Protein AF-A0A9W7XP68-F1 (afdb_monomer_lite)

Foldseek 3Di:
DDDDDDDDDDDDPPDPPPPPPPDPVNVVVVVVVVVVVVVVVVVVVVVVVVVVVVVVVVVVVVVVVVVVVVVVVVVVVVVLVPQDPQLSPDDPCCCCPVVVVDSVSSVCVSVVPDPVVPVCVVVPPDDDPPPPPDDPPPPDD

InterPro domains:
  IPR018851 Borealin, N-terminal [PF10444] (42-97)
  IPR018867 Cell division protein borealin [PTHR16040] (27-109)

Secondary structure (DSSP, 8-state):
-----------------PPP---HHHHHHHHHHHHHHHHHHHHHHHHHHHHHHHHHHHHHHHHHHHHHHHHHHHHHHHHHHHS-HHHHTS-HHHHHHHSTT-HHHHHHHHTT--GGGHHHHTTS-SS-GGG-TTSSSSS--

Organism: NCBI:txid1052880

Structure (mmCIF, N/CA/C/O backbone):
data_AF-A0A9W7XP68-F1
#
_entry.id   AF-A0A9W7XP68-F1
#
loop_
_atom_site.group_PDB
_atom_site.id
_atom_site.type_symbol
_atom_site.label_atom_id
_atom_site.label_alt_id
_atom_site.label_comp_id
_atom_site.label_asym_id
_atom_site.label_entity_id
_atom_site.label_seq_id
_atom_site.pdbx_PDB_ins_code
_atom_site.Cartn_x
_atom_site.Cartn_y
_atom_site.Cartn_z
_atom_site.occupancy
_atom_site.B_iso_or_equiv
_atom_site.auth_seq_id
_atom_site.auth_comp_id
_atom_site.auth_asym_id
_atom_site.auth_atom_id
_atom_site.pdbx_PDB_model_num
ATOM 1 N N . MET A 1 1 ? 14.774 63.613 -67.043 1.00 39.91 1 MET A N 1
ATOM 2 C CA . MET A 1 1 ? 16.202 63.540 -66.667 1.00 39.91 1 MET A CA 1
ATOM 3 C C . MET A 1 1 ? 16.367 62.289 -65.817 1.00 39.91 1 MET A C 1
ATOM 5 O O . MET A 1 1 ? 15.685 62.201 -64.811 1.00 39.91 1 MET A O 1
ATOM 9 N N . SER A 1 2 ? 16.879 61.197 -66.397 1.00 42.78 2 SER A N 1
ATOM 10 C CA . SER A 1 2 ? 18.274 60.721 -66.220 1.00 42.78 2 SER A CA 1
ATOM 11 C C . SER A 1 2 ? 18.453 60.126 -64.807 1.00 42.78 2 SER A C 1
ATOM 13 O O . SER A 1 2 ? 18.228 60.844 -63.850 1.00 42.78 2 SER A O 1
ATOM 15 N N . THR A 1 3 ? 18.795 58.858 -64.564 1.00 48.53 3 THR A N 1
ATOM 16 C CA . THR A 1 3 ? 19.649 57.909 -65.296 1.00 48.53 3 THR A CA 1
ATOM 17 C C . THR A 1 3 ? 19.288 56.445 -64.984 1.00 48.53 3 THR A C 1
ATOM 19 O O . THR A 1 3 ? 18.800 56.107 -63.909 1.00 48.53 3 THR A O 1
ATOM 22 N N . LEU A 1 4 ? 19.573 55.574 -65.956 1.00 52.53 4 LEU A N 1
ATOM 23 C CA . LEU A 1 4 ? 19.609 54.114 -65.859 1.00 52.53 4 LEU A CA 1
ATOM 24 C C . LEU A 1 4 ? 20.906 53.679 -65.161 1.00 52.53 4 LEU A C 1
ATOM 26 O O . LEU A 1 4 ? 21.980 54.052 -65.628 1.00 52.53 4 LEU A O 1
ATOM 30 N N . ASN A 1 5 ? 20.828 52.837 -64.128 1.00 48.75 5 ASN A N 1
ATOM 31 C CA . ASN A 1 5 ? 22.001 52.150 -63.582 1.00 48.75 5 ASN A CA 1
ATOM 32 C C . ASN A 1 5 ? 21.956 50.661 -63.941 1.00 48.75 5 ASN A C 1
ATOM 34 O O . ASN A 1 5 ? 21.284 49.849 -63.308 1.00 48.75 5 ASN A O 1
ATOM 38 N N . SER A 1 6 ? 22.702 50.343 -64.999 1.00 49.25 6 SER A N 1
ATOM 39 C CA . SER A 1 6 ? 23.088 49.000 -65.424 1.00 49.25 6 SER A CA 1
ATOM 40 C C . SER A 1 6 ? 24.024 48.376 -64.386 1.00 49.25 6 SER A C 1
ATOM 42 O O . SER A 1 6 ? 25.091 48.918 -64.103 1.00 49.25 6 SER A O 1
ATOM 44 N N . THR A 1 7 ? 23.639 47.236 -63.814 1.00 56.22 7 THR A N 1
ATOM 45 C CA . THR A 1 7 ? 24.514 46.408 -62.973 1.00 56.22 7 THR A CA 1
ATOM 46 C C . THR A 1 7 ? 24.828 45.116 -63.717 1.00 56.22 7 THR A C 1
ATOM 48 O O . THR A 1 7 ? 23.972 44.259 -63.929 1.00 56.22 7 THR A O 1
ATOM 51 N N . HIS A 1 8 ? 26.083 44.993 -64.148 1.00 46.03 8 HIS A N 1
ATOM 52 C CA . HIS A 1 8 ? 26.611 43.799 -64.791 1.00 46.03 8 HIS A CA 1
ATOM 53 C C . HIS A 1 8 ? 26.597 42.607 -63.824 1.00 46.03 8 HIS A C 1
ATOM 55 O O . HIS A 1 8 ? 27.194 42.645 -62.750 1.00 46.03 8 HIS A O 1
ATOM 61 N N . ARG A 1 9 ? 25.935 41.522 -64.236 1.00 44.53 9 ARG A N 1
ATOM 62 C CA . ARG A 1 9 ? 25.975 40.208 -63.584 1.00 44.53 9 ARG A CA 1
ATOM 63 C C . ARG A 1 9 ? 27.261 39.490 -64.002 1.00 44.53 9 ARG A C 1
ATOM 65 O O . ARG A 1 9 ? 27.343 38.949 -65.101 1.00 44.53 9 ARG A O 1
ATOM 72 N N . THR A 1 10 ? 28.262 39.464 -63.134 1.00 55.75 10 THR A N 1
ATOM 73 C CA . THR A 1 10 ? 29.418 38.567 -63.252 1.00 55.75 10 THR A CA 1
ATOM 74 C C . THR A 1 10 ? 29.089 37.239 -62.572 1.00 55.75 10 THR A C 1
ATOM 76 O O . THR A 1 10 ? 28.957 37.148 -61.356 1.00 55.75 10 THR A O 1
ATOM 79 N N . THR A 1 11 ? 28.924 36.179 -63.361 1.00 58.66 11 THR A N 1
ATOM 80 C CA . THR A 1 11 ? 28.820 34.806 -62.849 1.00 58.66 11 THR A CA 1
ATOM 81 C C . THR A 1 11 ? 30.199 34.319 -62.389 1.00 58.66 11 THR A C 1
ATOM 83 O O . THR A 1 11 ? 31.130 34.348 -63.201 1.00 58.66 11 THR A O 1
ATOM 86 N N . PRO A 1 12 ? 30.376 33.815 -61.155 1.00 53.62 12 PRO A N 1
ATOM 87 C CA . PRO A 1 12 ? 31.610 33.135 -60.789 1.00 53.62 12 PRO A CA 1
ATOM 88 C C . PRO A 1 12 ? 31.694 31.786 -61.519 1.00 53.62 12 PRO A C 1
ATOM 90 O O . PRO A 1 12 ? 30.795 30.947 -61.425 1.00 53.62 12 PRO A O 1
ATOM 93 N N . LYS A 1 13 ? 32.789 31.578 -62.262 1.00 55.38 13 LYS A N 1
ATOM 94 C CA . LYS A 1 13 ? 33.157 30.281 -62.845 1.00 55.38 13 LYS A CA 1
ATOM 95 C C . LYS A 1 13 ? 33.237 29.242 -61.719 1.00 55.38 13 LYS A C 1
ATOM 97 O O . LYS A 1 13 ? 34.106 29.340 -60.855 1.00 55.38 13 LYS A O 1
ATOM 102 N N . ARG A 1 14 ? 32.355 28.235 -61.745 1.00 48.28 14 ARG A N 1
ATOM 103 C CA . ARG A 1 14 ? 32.490 27.007 -60.946 1.00 48.28 14 ARG A CA 1
ATOM 104 C C . ARG A 1 14 ? 33.778 26.298 -61.366 1.00 48.28 14 ARG A C 1
ATOM 106 O O . ARG A 1 14 ? 33.797 25.570 -62.354 1.00 48.28 14 ARG A O 1
ATOM 113 N N . GLY A 1 15 ? 34.853 26.517 -60.618 1.00 44.59 15 GLY A N 1
ATOM 114 C CA . GLY A 1 15 ? 35.971 25.587 -60.599 1.00 44.59 15 GLY A CA 1
ATOM 115 C C . GLY A 1 15 ? 35.490 24.297 -59.948 1.00 44.59 15 GLY A C 1
ATOM 116 O O . GLY A 1 15 ? 35.223 24.277 -58.750 1.00 44.59 15 GLY A O 1
ATOM 117 N N . TYR A 1 16 ? 35.345 23.231 -60.731 1.00 47.59 16 TYR A N 1
ATOM 118 C CA . TYR A 1 16 ? 35.253 21.882 -60.186 1.00 47.59 16 TYR A CA 1
ATOM 119 C C . TYR A 1 16 ? 36.638 21.514 -59.651 1.00 47.59 16 TYR A C 1
ATOM 121 O O . TYR A 1 16 ? 37.483 20.986 -60.371 1.00 47.59 16 TYR A O 1
ATOM 129 N N . THR A 1 17 ? 36.903 21.837 -58.386 1.00 59.97 17 THR A N 1
ATOM 130 C CA . THR A 1 17 ? 37.993 21.199 -57.657 1.00 59.97 17 THR A CA 1
ATOM 131 C C . THR A 1 17 ? 37.556 19.770 -57.371 1.00 59.97 17 THR A C 1
ATOM 133 O O . THR A 1 17 ? 36.667 19.511 -56.563 1.00 59.97 17 THR A O 1
ATOM 136 N N . SER A 1 18 ? 38.149 18.832 -58.108 1.00 52.44 18 SER A N 1
ATOM 137 C CA . SER A 1 18 ? 38.003 17.402 -57.856 1.00 52.44 18 SER A CA 1
ATOM 138 C C . SER A 1 18 ? 38.291 17.126 -56.371 1.00 52.44 18 SER A C 1
ATOM 140 O O . SER A 1 18 ? 39.324 17.598 -55.873 1.00 52.44 18 SER A O 1
ATOM 142 N N . PRO A 1 19 ? 37.403 16.440 -55.625 1.00 56.09 19 PRO A N 1
ATOM 143 C CA . PRO A 1 19 ? 37.657 16.143 -54.225 1.00 56.09 19 PRO A CA 1
ATOM 144 C C . PRO A 1 19 ? 38.940 15.319 -54.132 1.00 56.09 19 PRO A C 1
ATOM 146 O O . PRO A 1 19 ? 39.070 14.254 -54.733 1.00 56.09 19 PRO A O 1
ATOM 149 N N . LYS A 1 20 ? 39.917 15.865 -53.401 1.00 60.03 20 LYS A N 1
ATOM 150 C CA . LYS A 1 20 ? 41.173 15.194 -53.068 1.00 60.03 20 LYS A CA 1
ATOM 151 C C . LYS A 1 20 ? 40.840 13.790 -52.565 1.00 60.03 20 LYS A C 1
ATOM 153 O O . LYS A 1 20 ? 40.070 13.656 -51.617 1.00 60.03 20 LYS A O 1
ATOM 158 N N . ASN A 1 21 ? 41.423 12.776 -53.202 1.00 56.28 21 ASN A N 1
ATOM 159 C CA . ASN A 1 21 ? 41.346 11.375 -52.799 1.00 56.28 21 ASN A CA 1
ATOM 160 C C . ASN A 1 21 ? 41.817 11.237 -51.343 1.00 56.28 21 ASN A C 1
ATOM 162 O O . ASN A 1 21 ? 43.008 11.076 -51.074 1.00 56.28 21 ASN A O 1
ATOM 166 N N . LEU A 1 22 ? 40.888 11.341 -50.390 1.00 58.47 22 LEU A N 1
ATOM 167 C CA . LEU A 1 22 ? 41.130 10.974 -49.003 1.00 58.47 22 LEU A CA 1
ATOM 168 C C . LEU A 1 22 ? 41.505 9.496 -49.016 1.00 58.47 22 LEU A C 1
ATOM 170 O O . LEU A 1 22 ? 40.752 8.667 -49.529 1.00 58.47 22 LEU A O 1
ATOM 174 N N . SER A 1 23 ? 42.696 9.171 -48.509 1.00 63.50 23 SER A N 1
ATOM 175 C CA . SER A 1 23 ? 43.171 7.790 -48.512 1.00 63.50 23 SER A CA 1
ATOM 176 C C . SER A 1 23 ? 42.116 6.888 -47.864 1.00 63.50 23 SER A C 1
ATOM 178 O O . SER A 1 23 ? 41.511 7.254 -46.852 1.00 63.50 23 SER A O 1
ATOM 180 N N . ALA A 1 24 ? 41.901 5.694 -48.419 1.00 64.06 24 ALA A N 1
ATOM 181 C CA . ALA A 1 24 ? 40.908 4.744 -47.916 1.00 64.06 24 ALA A CA 1
ATOM 182 C C . ALA A 1 24 ? 41.072 4.429 -46.412 1.00 64.06 24 ALA A C 1
ATOM 184 O O . ALA A 1 24 ? 40.118 4.015 -45.759 1.00 64.06 24 ALA A O 1
ATOM 185 N N . LYS A 1 25 ? 42.264 4.658 -45.840 1.00 62.50 25 LYS A N 1
ATO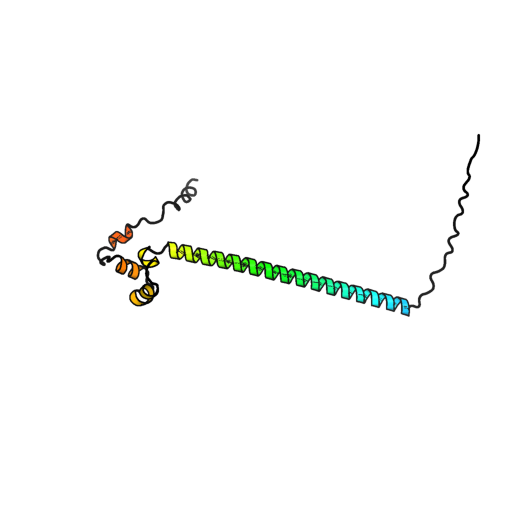M 186 C CA . LYS A 1 25 ? 42.526 4.544 -44.399 1.00 62.50 25 LYS A CA 1
ATOM 187 C C . LYS A 1 25 ? 41.832 5.645 -43.586 1.00 62.50 25 LYS A C 1
ATOM 189 O O . LYS A 1 25 ? 41.211 5.337 -42.574 1.00 62.50 25 LYS A O 1
ATOM 194 N N . THR A 1 26 ? 41.863 6.894 -44.047 1.00 64.94 26 THR A N 1
ATOM 195 C CA . THR A 1 26 ? 41.226 8.040 -43.373 1.00 64.94 26 THR A CA 1
ATOM 196 C C . THR A 1 26 ? 39.700 7.939 -43.436 1.00 64.94 26 THR A C 1
ATOM 198 O O . THR A 1 26 ? 39.031 8.100 -42.421 1.00 64.94 26 THR A O 1
ATOM 201 N N . ALA A 1 27 ? 39.143 7.560 -44.593 1.00 64.38 27 ALA A N 1
ATOM 202 C CA . ALA A 1 27 ? 37.699 7.360 -44.757 1.00 64.38 27 ALA A CA 1
ATOM 203 C C . ALA A 1 27 ? 37.147 6.187 -43.916 1.00 64.38 27 ALA A C 1
ATOM 205 O O . ALA A 1 27 ? 36.009 6.231 -43.448 1.00 64.38 27 ALA A O 1
ATOM 206 N N . ARG A 1 28 ? 37.953 5.139 -43.687 1.00 66.81 28 ARG A N 1
ATOM 207 C CA . ARG A 1 28 ? 37.593 4.025 -42.790 1.00 66.81 28 ARG A CA 1
ATOM 208 C C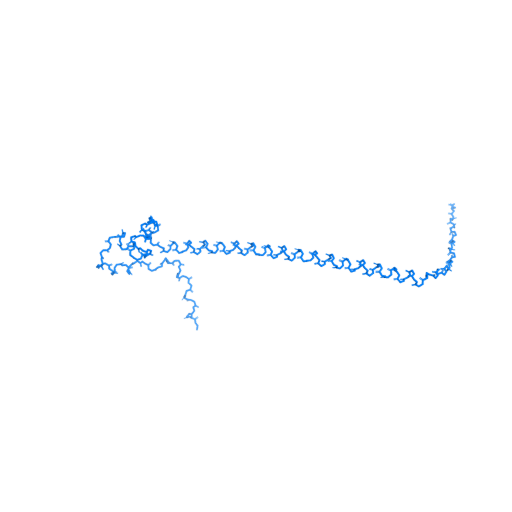 . ARG A 1 28 ? 37.665 4.410 -41.311 1.00 66.81 28 ARG A C 1
ATOM 210 O O . ARG A 1 28 ? 36.845 3.919 -40.544 1.00 66.81 28 ARG A O 1
ATOM 217 N N . SER A 1 29 ? 38.607 5.272 -40.916 1.00 71.12 29 SER A N 1
ATOM 218 C CA . SER A 1 29 ? 38.695 5.786 -39.539 1.00 71.12 29 SER A CA 1
ATOM 219 C C . SER A 1 29 ? 37.478 6.638 -39.189 1.00 71.12 29 SER A C 1
ATOM 221 O O . SER A 1 29 ? 36.798 6.343 -38.217 1.00 71.12 29 SER A O 1
ATOM 223 N N . ILE A 1 30 ? 37.130 7.602 -40.048 1.00 71.31 30 ILE A N 1
ATOM 224 C CA . ILE A 1 30 ? 35.999 8.517 -39.823 1.00 71.31 30 ILE A CA 1
ATOM 225 C C . ILE A 1 30 ? 34.676 7.746 -39.676 1.00 71.31 30 ILE A C 1
ATOM 227 O O . ILE A 1 30 ? 33.876 8.051 -38.798 1.00 71.31 30 ILE A O 1
ATOM 231 N N . ASN A 1 31 ? 34.464 6.695 -40.478 1.00 75.56 31 ASN A N 1
ATOM 232 C CA . ASN A 1 31 ? 33.284 5.834 -40.343 1.00 75.56 31 ASN A CA 1
ATOM 233 C C . ASN A 1 31 ? 33.252 5.050 -39.021 1.00 75.56 31 ASN A C 1
ATOM 235 O O . ASN A 1 31 ? 32.176 4.834 -38.466 1.00 75.56 31 ASN A O 1
ATOM 239 N N . ARG A 1 32 ? 34.411 4.618 -38.504 1.00 76.31 32 ARG A N 1
ATOM 240 C CA . ARG A 1 32 ? 34.492 3.933 -37.204 1.00 76.31 32 ARG A CA 1
ATOM 241 C C . ARG A 1 32 ? 34.205 4.883 -36.049 1.00 76.31 32 ARG A C 1
ATOM 243 O O . ARG A 1 32 ? 33.478 4.500 -35.139 1.00 76.31 32 ARG A O 1
ATOM 250 N N . ASP A 1 33 ? 34.724 6.103 -36.115 1.00 80.06 33 ASP A N 1
ATOM 251 C CA . ASP A 1 33 ? 34.509 7.120 -35.085 1.00 80.06 33 ASP A CA 1
ATOM 252 C C . ASP A 1 33 ? 33.036 7.560 -35.042 1.00 80.06 33 ASP A C 1
ATOM 254 O O . ASP A 1 33 ? 32.442 7.590 -33.967 1.00 80.06 33 ASP A O 1
ATOM 258 N N . ALA A 1 34 ? 32.405 7.766 -36.205 1.00 83.12 34 ALA A N 1
ATOM 259 C CA . ALA A 1 34 ? 30.972 8.056 -36.300 1.00 83.12 34 ALA A CA 1
ATOM 260 C C . ALA A 1 34 ? 30.096 6.891 -35.798 1.00 83.12 34 ALA A C 1
ATOM 262 O O . ALA A 1 34 ? 29.131 7.106 -35.070 1.00 83.12 34 ALA A O 1
ATOM 263 N N . SER A 1 35 ? 30.454 5.643 -36.129 1.00 84.25 35 SER A N 1
ATOM 264 C CA . SER A 1 35 ? 29.731 4.459 -35.633 1.00 84.25 35 SER A CA 1
ATOM 265 C C . SER A 1 35 ? 29.854 4.305 -34.115 1.00 84.25 35 SER A C 1
ATOM 267 O O . SER A 1 35 ? 28.908 3.882 -33.456 1.00 84.25 35 SER A O 1
ATOM 269 N N . ARG A 1 36 ? 31.016 4.655 -33.548 1.00 87.19 36 ARG A N 1
ATOM 270 C CA . ARG A 1 36 ? 31.249 4.625 -32.101 1.00 87.19 36 ARG A CA 1
ATOM 271 C C . ARG A 1 36 ? 30.454 5.709 -31.378 1.00 87.19 36 ARG A C 1
ATOM 273 O O . ARG A 1 36 ? 29.849 5.406 -30.359 1.00 87.19 36 ARG A O 1
ATOM 280 N N . GLN A 1 37 ? 30.427 6.928 -31.918 1.00 89.62 37 GLN A N 1
ATOM 281 C CA . GLN A 1 37 ? 29.619 8.026 -31.377 1.00 89.62 37 GLN A CA 1
ATOM 282 C C . GLN A 1 37 ? 28.132 7.671 -31.384 1.00 89.62 37 GLN A C 1
ATOM 284 O O . GLN A 1 37 ? 27.487 7.770 -30.348 1.00 89.62 37 GLN A O 1
ATOM 289 N N . LEU A 1 38 ? 27.622 7.136 -32.497 1.00 91.19 38 LEU A N 1
ATOM 290 C CA . LEU A 1 38 ? 26.233 6.686 -32.587 1.00 91.19 38 LEU A CA 1
ATOM 291 C C . LEU A 1 38 ? 25.908 5.589 -31.560 1.00 91.19 38 LEU A C 1
ATOM 293 O O . LEU A 1 38 ? 24.853 5.619 -30.934 1.00 91.19 38 LEU A O 1
ATOM 297 N N . ALA A 1 39 ? 26.807 4.619 -31.365 1.00 92.69 39 ALA A N 1
ATOM 298 C CA . ALA A 1 39 ? 26.617 3.571 -30.361 1.00 92.69 39 ALA A CA 1
ATOM 299 C C . ALA A 1 39 ? 26.600 4.136 -28.929 1.00 92.69 39 ALA A C 1
ATOM 301 O O . ALA A 1 39 ? 25.858 3.655 -28.073 1.00 92.69 39 ALA A O 1
ATOM 302 N N . GLU A 1 40 ? 27.405 5.163 -28.663 1.00 93.75 40 GLU A N 1
ATOM 303 C CA . GLU A 1 40 ? 27.467 5.826 -27.364 1.00 93.75 40 GLU A CA 1
ATOM 304 C C . GLU A 1 40 ? 26.225 6.688 -27.099 1.00 93.75 40 GLU A C 1
ATOM 306 O O . GLU A 1 40 ? 25.664 6.621 -26.006 1.00 93.75 40 GLU A O 1
ATOM 311 N N . GLU A 1 41 ? 25.725 7.394 -28.115 1.00 93.25 41 GLU A N 1
ATOM 312 C CA . GLU A 1 41 ? 24.446 8.115 -28.075 1.00 93.25 41 GLU A CA 1
ATOM 313 C C . GLU A 1 41 ? 23.267 7.164 -27.833 1.00 93.25 41 GLU A C 1
ATOM 315 O O . GLU A 1 41 ? 22.429 7.420 -26.970 1.00 93.25 41 GLU A O 1
ATOM 320 N N . GLN A 1 42 ? 23.227 6.022 -28.527 1.00 93.44 42 GLN A N 1
ATOM 321 C CA . GLN A 1 42 ? 22.199 4.997 -28.316 1.00 93.44 42 GLN A CA 1
ATOM 322 C C . GLN A 1 42 ? 22.246 4.420 -26.900 1.00 93.44 42 GLN A C 1
ATOM 324 O O . GLN A 1 42 ? 21.203 4.227 -26.274 1.00 93.44 42 GLN A O 1
ATOM 329 N N . ARG A 1 43 ? 23.449 4.162 -26.374 1.00 95.31 43 ARG A N 1
ATOM 330 C CA . ARG A 1 43 ? 23.626 3.701 -24.994 1.00 95.31 43 ARG A CA 1
ATOM 331 C C . ARG A 1 43 ? 23.123 4.744 -24.000 1.00 95.31 43 ARG A C 1
ATOM 333 O O . ARG A 1 43 ? 22.465 4.379 -23.031 1.00 95.31 43 ARG A O 1
ATOM 340 N N . GLN A 1 44 ? 23.420 6.020 -24.235 1.00 96.00 44 GLN A N 1
ATOM 341 C CA . GLN A 1 44 ? 22.990 7.098 -23.352 1.00 96.00 44 GLN A CA 1
ATOM 342 C C . GLN A 1 44 ? 21.466 7.258 -23.359 1.00 96.00 44 GLN A C 1
ATOM 344 O O . GLN A 1 44 ? 20.866 7.314 -22.290 1.00 96.00 44 GLN A O 1
ATOM 349 N N . ALA A 1 45 ? 20.841 7.235 -24.538 1.00 95.06 45 ALA A N 1
ATOM 350 C CA . ALA A 1 45 ? 19.386 7.280 -24.664 1.00 95.06 45 ALA A CA 1
ATOM 351 C C . ALA A 1 45 ? 18.709 6.078 -23.982 1.00 95.06 45 ALA A C 1
ATOM 353 O O .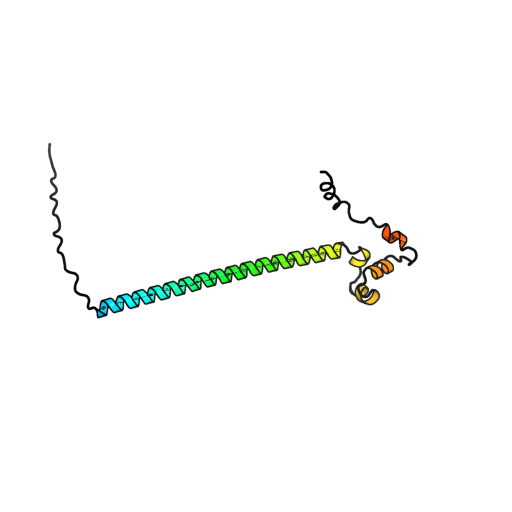 ALA A 1 45 ? 17.662 6.216 -23.356 1.00 95.06 45 ALA A O 1
ATOM 354 N N . MET A 1 46 ? 19.316 4.889 -24.062 1.00 96.44 46 MET A N 1
ATOM 355 C CA . MET A 1 46 ? 18.812 3.700 -23.371 1.00 96.44 46 MET A CA 1
ATOM 356 C C . MET A 1 46 ? 18.868 3.849 -21.847 1.00 96.44 46 MET A C 1
ATOM 358 O O . MET A 1 46 ? 17.921 3.454 -21.172 1.00 96.44 46 MET A O 1
ATOM 362 N N . LEU A 1 47 ? 19.950 4.416 -21.307 1.00 97.06 47 LEU A N 1
ATOM 363 C CA . LEU A 1 47 ? 20.069 4.666 -19.869 1.00 97.06 47 LEU A CA 1
ATOM 364 C C . LEU A 1 47 ? 19.057 5.703 -19.387 1.00 97.06 47 LEU A C 1
ATOM 366 O O . LEU A 1 47 ? 18.398 5.471 -18.384 1.00 97.06 47 LEU A O 1
ATOM 370 N N . GLU A 1 48 ? 18.880 6.793 -20.130 1.00 97.06 48 GLU A N 1
ATOM 371 C CA . GLU A 1 48 ? 17.892 7.822 -19.794 1.00 97.06 48 GLU A CA 1
ATOM 372 C C . GLU A 1 48 ? 16.464 7.256 -19.791 1.00 97.06 48 GLU A C 1
ATOM 374 O O . GLU A 1 48 ? 15.699 7.497 -18.858 1.00 97.06 48 GLU A O 1
ATOM 379 N N . ASN A 1 49 ? 16.121 6.427 -20.782 1.00 97.50 49 ASN A N 1
ATOM 380 C CA . ASN A 1 49 ? 14.839 5.722 -20.800 1.00 97.50 49 ASN A CA 1
ATOM 381 C C . ASN A 1 49 ? 14.677 4.794 -19.593 1.00 97.50 49 ASN A C 1
ATOM 383 O O . ASN A 1 49 ? 13.617 4.775 -18.972 1.00 97.50 49 ASN A O 1
ATOM 387 N N . PHE A 1 50 ? 15.725 4.049 -19.240 1.00 97.69 50 PHE A N 1
ATOM 388 C CA . PHE A 1 50 ? 15.690 3.162 -18.084 1.00 97.69 50 PHE A CA 1
ATOM 389 C C . PHE A 1 50 ? 15.509 3.934 -16.771 1.00 97.69 50 PHE A C 1
ATOM 391 O O . PHE A 1 50 ? 14.706 3.532 -15.931 1.00 97.69 50 PHE A O 1
ATOM 398 N N . ASP A 1 51 ? 16.195 5.064 -16.605 1.00 98.12 51 ASP A N 1
ATOM 399 C CA . ASP A 1 51 ? 16.042 5.922 -15.430 1.00 98.12 51 ASP A CA 1
ATOM 400 C C . ASP A 1 51 ? 14.602 6.451 -15.321 1.00 98.12 51 ASP A C 1
ATOM 402 O O . ASP A 1 51 ? 13.996 6.370 -14.249 1.00 98.12 51 ASP A O 1
ATOM 406 N N . MET A 1 52 ? 14.006 6.894 -16.436 1.00 97.75 52 MET A N 1
ATOM 407 C CA . MET A 1 52 ? 12.595 7.300 -16.472 1.00 97.75 52 MET A CA 1
ATOM 408 C C . MET A 1 52 ? 11.650 6.159 -16.068 1.00 97.75 52 MET A C 1
ATOM 410 O O . MET A 1 52 ? 10.746 6.369 -15.255 1.00 97.75 52 MET A O 1
ATOM 414 N N . GLU A 1 53 ? 11.867 4.945 -16.580 1.00 98.19 53 GLU A N 1
ATOM 415 C CA . GLU A 1 53 ? 11.060 3.770 -16.228 1.00 98.19 53 GLU A CA 1
ATOM 416 C C . GLU A 1 53 ? 11.173 3.413 -14.741 1.00 98.19 53 GLU A C 1
ATOM 418 O O . GLU A 1 53 ? 10.170 3.106 -14.087 1.00 98.19 53 GLU A O 1
ATOM 423 N N . VAL A 1 54 ? 12.383 3.469 -14.182 1.00 98.31 54 VAL A N 1
ATOM 424 C CA . VAL A 1 54 ? 12.618 3.221 -12.756 1.00 98.31 54 VAL A CA 1
ATOM 425 C C . VAL A 1 54 ? 11.899 4.266 -11.911 1.00 98.31 54 VAL A C 1
ATOM 427 O O . VAL A 1 54 ? 11.222 3.914 -10.939 1.00 98.31 54 VAL A O 1
ATOM 430 N N . GLU A 1 55 ? 11.986 5.542 -12.279 1.00 98.25 55 GLU A N 1
ATOM 431 C CA . GLU A 1 55 ? 11.264 6.601 -11.583 1.00 98.25 55 GLU A CA 1
ATOM 432 C C . GLU A 1 55 ? 9.747 6.410 -11.639 1.00 98.25 55 GLU A C 1
ATOM 434 O O . GLU A 1 55 ? 9.072 6.533 -10.611 1.00 98.25 55 GLU A O 1
ATOM 439 N N . ASP A 1 56 ? 9.201 6.074 -12.807 1.00 98.38 56 ASP A N 1
ATOM 440 C CA . ASP A 1 56 ? 7.778 5.781 -12.971 1.00 98.38 56 ASP A CA 1
ATOM 441 C C . ASP A 1 56 ? 7.353 4.578 -12.136 1.00 98.38 56 ASP A C 1
ATOM 443 O O . ASP A 1 56 ? 6.305 4.605 -11.477 1.00 98.38 56 ASP A O 1
ATOM 447 N N . LYS A 1 57 ? 8.194 3.543 -12.070 1.00 98.44 57 LYS A N 1
ATOM 448 C CA . LYS A 1 57 ? 7.934 2.384 -11.223 1.00 98.44 57 LYS A CA 1
ATOM 449 C C . LYS A 1 57 ? 7.909 2.766 -9.747 1.00 98.44 57 LYS A C 1
ATOM 451 O O . LYS A 1 57 ? 6.994 2.353 -9.032 1.00 98.44 57 LYS A O 1
ATOM 456 N N . ILE A 1 58 ? 8.855 3.587 -9.291 1.00 98.38 58 ILE A N 1
ATOM 457 C CA . ILE A 1 58 ? 8.887 4.096 -7.914 1.00 98.38 58 ILE A CA 1
ATOM 458 C C . ILE A 1 58 ? 7.638 4.938 -7.627 1.00 98.38 58 ILE A C 1
ATOM 460 O O . ILE A 1 58 ? 7.010 4.759 -6.579 1.00 98.38 58 ILE A O 1
ATOM 464 N N . ARG A 1 59 ? 7.241 5.829 -8.545 1.00 98.25 59 ARG A N 1
ATOM 465 C CA . ARG A 1 59 ? 6.014 6.633 -8.425 1.00 98.25 59 ARG A CA 1
ATOM 466 C C . ARG A 1 59 ? 4.780 5.742 -8.292 1.00 98.25 59 ARG A C 1
ATOM 468 O O . ARG A 1 59 ? 3.992 5.933 -7.366 1.00 98.25 59 ARG A O 1
ATOM 475 N N . SER A 1 60 ? 4.653 4.737 -9.157 1.00 98.38 60 SER A N 1
ATOM 476 C CA . SER A 1 60 ? 3.557 3.765 -9.137 1.00 98.38 60 SER A CA 1
ATOM 477 C C . SER A 1 60 ? 3.509 2.978 -7.824 1.00 98.38 60 SER A C 1
ATOM 479 O O . SER A 1 60 ? 2.460 2.916 -7.184 1.00 98.38 60 SER A O 1
ATOM 481 N N . MET A 1 61 ? 4.645 2.451 -7.357 1.00 98.56 61 MET A N 1
ATOM 482 C CA . MET A 1 61 ? 4.715 1.711 -6.092 1.00 98.56 61 MET A CA 1
ATOM 483 C C . MET A 1 61 ? 4.337 2.581 -4.891 1.00 98.56 61 MET A C 1
ATOM 485 O O . MET A 1 61 ? 3.613 2.131 -4.005 1.00 98.56 61 MET A O 1
ATOM 489 N N . ARG A 1 62 ? 4.785 3.842 -4.862 1.00 98.38 62 ARG A N 1
ATOM 490 C CA . ARG A 1 62 ? 4.399 4.790 -3.808 1.00 98.38 62 ARG A CA 1
ATOM 491 C C . ARG A 1 62 ? 2.903 5.087 -3.843 1.00 98.38 62 ARG A C 1
ATOM 493 O O . ARG A 1 62 ? 2.273 5.092 -2.791 1.00 98.38 62 ARG A O 1
ATOM 500 N N . ALA A 1 63 ? 2.332 5.310 -5.025 1.00 98.19 63 ALA A N 1
ATOM 501 C CA . ALA A 1 63 ? 0.898 5.532 -5.175 1.00 98.19 63 ALA A CA 1
ATOM 502 C C . ALA A 1 63 ? 0.085 4.325 -4.680 1.00 98.19 63 ALA A C 1
ATOM 504 O O . ALA A 1 63 ? -0.864 4.508 -3.916 1.00 98.19 63 ALA A O 1
ATOM 505 N N . GLN A 1 64 ? 0.5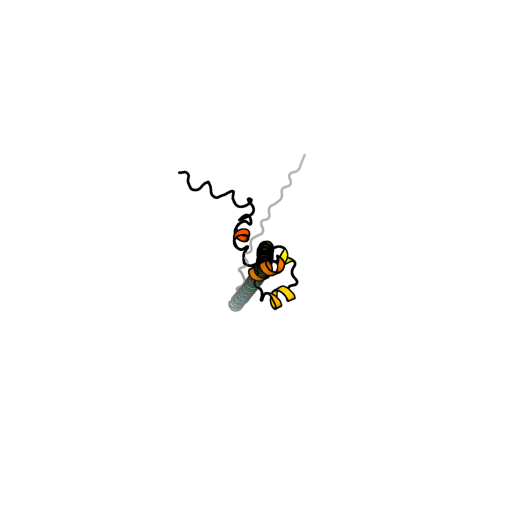11 3.109 -5.035 1.00 98.44 64 GLN A N 1
ATOM 506 C CA . GLN A 1 64 ? -0.120 1.872 -4.580 1.00 98.44 64 GLN A CA 1
ATOM 507 C C . GLN A 1 64 ? -0.048 1.723 -3.058 1.00 98.44 64 GLN A C 1
ATOM 509 O O . GLN A 1 64 ? -1.072 1.521 -2.420 1.00 98.44 64 GLN A O 1
ATOM 514 N N . LEU A 1 65 ? 1.125 1.932 -2.455 1.00 98.31 65 LEU A N 1
ATOM 515 C CA . LEU A 1 65 ? 1.292 1.858 -1.001 1.00 98.31 65 LEU A CA 1
ATOM 516 C C . LEU A 1 65 ? 0.357 2.826 -0.262 1.00 98.31 65 LEU A C 1
ATOM 518 O O . LEU A 1 65 ? -0.201 2.498 0.785 1.00 98.31 65 LEU A O 1
ATOM 522 N N . VAL A 1 66 ? 0.194 4.041 -0.789 1.00 98.38 66 VAL A N 1
ATOM 523 C CA . VAL A 1 66 ? -0.704 5.031 -0.191 1.00 98.38 66 VAL A CA 1
ATOM 524 C C . VAL A 1 66 ? -2.168 4.598 -0.338 1.00 98.38 66 VAL A C 1
ATOM 526 O O . VAL A 1 66 ? -2.939 4.799 0.601 1.00 98.38 66 VAL A O 1
ATOM 529 N N . ALA A 1 67 ? -2.557 4.012 -1.472 1.00 98.06 67 ALA A N 1
ATOM 530 C CA . ALA A 1 67 ? -3.894 3.450 -1.660 1.00 98.06 67 ALA A CA 1
ATOM 531 C C . ALA A 1 67 ? -4.151 2.293 -0.682 1.00 98.06 67 ALA A C 1
ATOM 533 O O . ALA A 1 67 ? -5.092 2.366 0.103 1.00 98.06 67 ALA A O 1
ATOM 534 N N . ASP A 1 68 ? -3.246 1.316 -0.621 1.00 98.25 68 ASP A N 1
ATOM 535 C CA . ASP A 1 68 ? -3.348 0.150 0.264 1.00 98.25 68 ASP A CA 1
ATOM 536 C C . ASP A 1 68 ? -3.445 0.565 1.735 1.00 98.25 68 ASP A C 1
ATOM 538 O O . ASP A 1 68 ? -4.256 0.036 2.496 1.00 98.25 68 ASP A O 1
ATOM 542 N N . LYS A 1 69 ? -2.650 1.562 2.147 1.00 98.25 69 LYS A N 1
ATOM 543 C CA . LYS A 1 69 ? -2.717 2.121 3.499 1.00 98.25 69 LYS A CA 1
ATOM 544 C C . LYS A 1 69 ? -4.096 2.709 3.797 1.00 98.25 69 LYS A C 1
ATOM 546 O O . LYS A 1 69 ? -4.617 2.498 4.890 1.00 98.25 69 LYS A O 1
ATOM 551 N N . ARG A 1 70 ? -4.671 3.478 2.867 1.00 98.00 70 ARG A N 1
ATOM 552 C CA . ARG A 1 70 ? -6.006 4.071 3.048 1.00 98.00 70 ARG A CA 1
ATOM 553 C C . ARG A 1 70 ? -7.078 2.995 3.123 1.00 98.00 70 ARG A C 1
ATOM 555 O O . ARG A 1 70 ? -7.927 3.071 4.003 1.00 98.00 70 ARG A O 1
ATOM 562 N N . ASP A 1 71 ? -6.993 1.989 2.264 1.00 97.88 71 ASP A N 1
ATOM 563 C CA . ASP A 1 71 ? -7.932 0.872 2.253 1.00 97.88 71 ASP A CA 1
ATOM 564 C C . ASP A 1 71 ? -7.865 0.069 3.551 1.00 97.88 71 ASP A C 1
ATOM 566 O O . ASP A 1 71 ? -8.899 -0.329 4.084 1.00 97.88 71 ASP A O 1
ATOM 570 N N . LEU A 1 72 ? -6.664 -0.147 4.093 1.00 97.94 72 LEU A N 1
ATOM 571 C CA . LEU A 1 72 ? -6.490 -0.845 5.363 1.00 97.94 72 LEU A CA 1
ATOM 572 C C . LEU A 1 72 ? -7.077 -0.054 6.536 1.00 97.94 72 LEU A C 1
ATOM 574 O O . LEU A 1 72 ? -7.771 -0.635 7.367 1.00 97.94 72 LEU A O 1
ATOM 578 N N . ILE A 1 73 ? -6.837 1.261 6.584 1.00 97.62 73 ILE A N 1
ATOM 579 C CA . ILE A 1 73 ? -7.432 2.141 7.601 1.00 97.62 73 ILE A CA 1
ATOM 580 C C . ILE A 1 73 ? -8.958 2.099 7.497 1.00 97.62 73 ILE A C 1
ATOM 582 O O . ILE A 1 73 ? -9.627 1.849 8.492 1.00 97.62 73 ILE A O 1
ATOM 586 N N . LEU A 1 74 ? -9.505 2.255 6.289 1.00 97.12 74 LEU A N 1
ATOM 587 C CA . LEU A 1 74 ? -10.948 2.229 6.069 1.00 97.12 74 LEU A CA 1
ATOM 588 C C . LEU A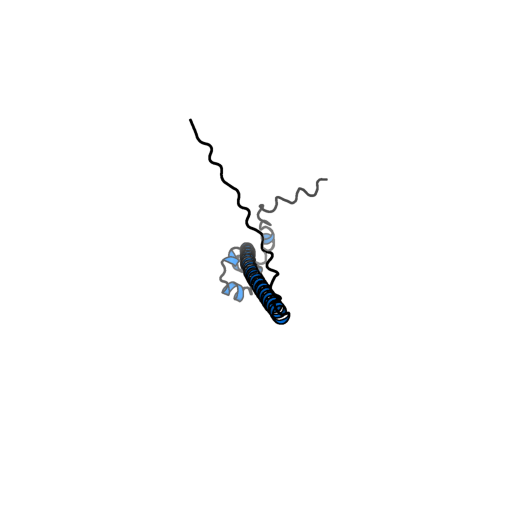 1 74 ? -11.568 0.891 6.492 1.00 97.12 74 LEU A C 1
ATOM 590 O O . LEU A 1 74 ? -12.618 0.880 7.129 1.00 97.12 74 LEU A O 1
ATOM 594 N N . LYS A 1 75 ? -10.924 -0.237 6.170 1.00 97.25 75 LYS A N 1
ATOM 595 C CA . LYS A 1 75 ? -11.376 -1.567 6.607 1.00 97.25 75 LYS A CA 1
ATOM 596 C C . LYS A 1 75 ? -11.388 -1.681 8.128 1.00 97.25 75 LYS A C 1
ATOM 598 O O . LYS A 1 75 ? -12.406 -2.088 8.681 1.00 97.25 75 LYS A O 1
ATOM 603 N N . ALA A 1 76 ? -10.308 -1.268 8.790 1.00 95.38 76 ALA A N 1
ATOM 604 C CA . ALA A 1 76 ? -10.229 -1.277 10.247 1.00 95.38 76 ALA A CA 1
ATOM 605 C C . ALA A 1 76 ? -11.318 -0.392 10.877 1.00 95.38 76 ALA A C 1
ATOM 607 O O . ALA A 1 76 ? -12.006 -0.829 11.797 1.00 95.38 76 ALA A O 1
ATOM 608 N N . ASP A 1 77 ? -11.541 0.810 10.342 1.00 95.44 77 ASP A N 1
ATOM 609 C CA . ASP A 1 77 ? -12.590 1.718 10.813 1.00 95.44 77 ASP A CA 1
ATOM 610 C C . ASP A 1 77 ? -13.987 1.105 10.638 1.00 95.44 77 ASP A C 1
ATOM 612 O O . ASP A 1 77 ? -14.823 1.190 11.539 1.00 95.44 77 ASP A O 1
ATOM 616 N N . CYS A 1 78 ? -14.246 0.440 9.507 1.00 95.06 78 CYS A N 1
ATOM 617 C CA . CYS A 1 78 ? -15.498 -0.273 9.265 1.00 95.06 78 CYS A CA 1
ATOM 618 C C . CYS A 1 78 ? -15.703 -1.454 10.223 1.00 95.06 78 CYS A C 1
ATOM 620 O O . CYS A 1 78 ? -16.832 -1.685 10.657 1.00 95.06 78 CYS A O 1
ATOM 622 N N . GLU A 1 79 ? -14.654 -2.208 10.550 1.00 92.62 79 GLU A N 1
ATOM 623 C CA . GLU A 1 79 ? -14.715 -3.311 11.517 1.00 92.62 79 GLU A CA 1
ATOM 624 C C . GLU A 1 79 ? -14.954 -2.784 12.938 1.00 92.62 79 GLU A C 1
ATOM 626 O O . GLU A 1 79 ? -15.866 -3.240 13.627 1.00 92.62 79 GLU A O 1
ATOM 631 N N . ILE A 1 80 ? -14.226 -1.744 13.352 1.00 92.00 80 ILE A N 1
ATOM 632 C CA . ILE A 1 80 ? -14.406 -1.084 14.653 1.00 92.00 80 ILE A CA 1
ATOM 633 C C . ILE A 1 80 ? -15.802 -0.454 14.774 1.00 92.00 80 ILE A C 1
ATOM 635 O O . ILE A 1 80 ? -16.399 -0.455 15.853 1.00 92.00 80 ILE A O 1
ATOM 639 N N . ALA A 1 81 ? -16.353 0.090 13.687 1.00 91.75 81 ALA A N 1
ATOM 640 C CA . ALA A 1 81 ? -17.695 0.666 13.673 1.00 91.75 81 ALA A CA 1
ATOM 641 C C . ALA A 1 81 ? -18.802 -0.381 13.873 1.00 91.75 81 ALA A C 1
ATOM 643 O O . ALA A 1 81 ? -19.867 -0.034 14.383 1.00 91.75 81 ALA A O 1
ATOM 644 N N . GLN A 1 82 ? -18.554 -1.639 13.495 1.00 90.50 82 GLN A N 1
ATOM 645 C CA . GLN A 1 82 ? -19.489 -2.749 13.699 1.00 90.50 82 GLN A CA 1
ATOM 646 C C . GLN A 1 82 ? -19.478 -3.276 15.137 1.00 90.50 82 GLN A C 1
ATOM 648 O O . GLN A 1 82 ? -20.439 -3.923 15.556 1.00 90.50 82 GLN A O 1
ATOM 653 N N . LEU A 1 83 ? -18.423 -2.996 15.909 1.00 90.50 83 LEU A N 1
ATOM 654 C CA . LEU A 1 83 ? -18.353 -3.416 17.303 1.00 90.50 83 LEU A CA 1
ATOM 655 C C . LEU A 1 83 ? -19.392 -2.670 18.157 1.00 90.50 83 LEU A C 1
ATOM 657 O O . LEU A 1 83 ? -19.532 -1.445 18.049 1.00 90.50 83 LEU A O 1
ATOM 661 N N . PRO A 1 84 ? -20.082 -3.371 19.073 1.00 91.06 84 PRO A N 1
ATOM 662 C CA . PRO A 1 84 ? -20.930 -2.727 20.065 1.00 91.06 84 PRO A CA 1
ATOM 663 C C . PRO A 1 84 ? -20.146 -1.705 20.891 1.00 91.06 84 PRO A C 1
ATOM 665 O O . PRO A 1 84 ? -18.994 -1.937 21.264 1.00 91.06 84 PRO A O 1
ATOM 668 N N . LYS A 1 85 ? -20.786 -0.574 21.217 1.00 90.00 85 LYS A N 1
ATOM 669 C CA . LYS A 1 85 ? -20.144 0.550 21.922 1.00 90.00 85 LYS A CA 1
ATOM 670 C C . LYS A 1 85 ? -19.439 0.112 23.213 1.00 90.00 85 LYS A C 1
ATOM 672 O O . LYS A 1 85 ? -18.319 0.546 23.456 1.00 90.00 85 LYS A O 1
ATOM 677 N N . CYS A 1 86 ? -20.059 -0.787 23.981 1.00 89.38 86 CYS A N 1
ATOM 678 C CA . CYS A 1 86 ? -19.494 -1.325 25.221 1.00 89.38 86 CYS A CA 1
ATOM 679 C C . CYS A 1 86 ? -18.170 -2.077 25.014 1.00 89.38 86 CYS A C 1
ATOM 681 O O . CYS A 1 86 ? -17.289 -1.983 25.859 1.00 89.38 86 CYS A O 1
ATOM 683 N N . VAL A 1 87 ? -18.000 -2.774 23.886 1.00 91.69 87 VAL A N 1
ATOM 684 C CA . VAL A 1 87 ? -16.747 -3.470 23.553 1.00 91.69 87 VAL A CA 1
ATOM 685 C C . VAL A 1 87 ? -15.710 -2.487 23.027 1.00 91.69 87 VAL A C 1
ATOM 687 O O . VAL A 1 87 ? -14.547 -2.562 23.403 1.00 91.69 87 VAL A O 1
ATOM 690 N N . ARG A 1 88 ? -16.122 -1.525 22.195 1.00 92.31 88 ARG A N 1
ATOM 691 C CA . ARG A 1 88 ? -15.210 -0.526 21.617 1.00 92.31 88 ARG A CA 1
ATOM 692 C C . ARG A 1 88 ? -14.569 0.388 22.667 1.00 92.31 88 ARG A C 1
ATOM 694 O O . ARG A 1 88 ? -13.443 0.831 22.478 1.00 92.31 88 ARG A O 1
ATOM 701 N N . GLU A 1 89 ? -15.286 0.690 23.744 1.00 91.56 89 GLU A N 1
ATOM 702 C CA . GLU A 1 89 ? -14.800 1.532 24.846 1.00 91.56 89 GLU A CA 1
ATOM 703 C C . GLU A 1 89 ? -14.070 0.724 25.935 1.00 91.56 89 GLU A C 1
ATOM 705 O O . GLU A 1 89 ? -13.475 1.306 26.843 1.00 91.56 89 GLU A O 1
ATOM 710 N N . MET A 1 90 ? -14.083 -0.611 25.846 1.00 91.69 90 MET A N 1
ATOM 711 C CA . MET A 1 90 ? -13.411 -1.484 26.802 1.00 91.69 90 MET A CA 1
ATOM 712 C C . MET A 1 90 ? -11.883 -1.374 26.666 1.00 91.69 90 MET A C 1
ATOM 714 O O . MET A 1 90 ? -11.357 -1.410 25.550 1.00 91.69 90 MET A O 1
ATOM 718 N N . PRO A 1 91 ? -11.127 -1.313 27.780 1.00 94.44 91 PRO A N 1
ATOM 719 C CA . PRO A 1 91 ? -9.676 -1.407 27.723 1.00 94.44 91 PRO A CA 1
ATOM 720 C C . PRO A 1 91 ? -9.242 -2.703 27.031 1.00 94.44 91 PRO A C 1
ATOM 722 O O . PRO A 1 91 ? -9.653 -3.794 27.427 1.00 94.44 91 PRO A O 1
ATOM 725 N N . LEU A 1 92 ? -8.350 -2.602 26.040 1.00 93.31 92 LEU A N 1
ATOM 726 C CA . LEU A 1 92 ? -7.891 -3.759 25.258 1.00 93.31 92 LEU A CA 1
ATOM 727 C C . LEU A 1 92 ? -7.331 -4.884 26.144 1.00 93.31 92 LEU A C 1
ATOM 729 O O . LEU A 1 92 ? -7.544 -6.062 25.874 1.00 93.31 92 LEU A O 1
ATOM 733 N N . LYS A 1 93 ? -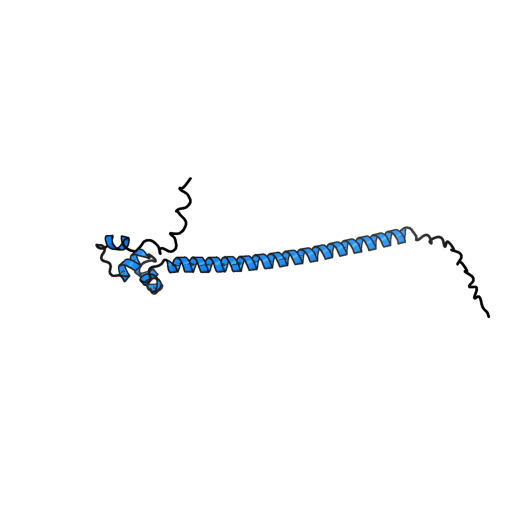6.652 -4.519 27.239 1.00 95.69 93 LYS A N 1
ATOM 734 C CA . LYS A 1 93 ? -6.139 -5.468 28.232 1.00 95.69 93 LYS A CA 1
ATOM 735 C C . LYS A 1 93 ? -7.269 -6.319 28.827 1.00 95.69 93 LYS A C 1
ATOM 737 O O . LYS A 1 93 ? -7.150 -7.537 28.869 1.00 95.69 93 LYS A O 1
ATOM 742 N N . THR A 1 94 ? -8.364 -5.692 29.244 1.00 92.88 94 THR A N 1
ATOM 743 C CA . THR A 1 94 ? -9.551 -6.369 29.784 1.00 92.88 94 THR A CA 1
ATOM 744 C C . THR A 1 94 ? -10.185 -7.268 28.724 1.00 92.88 94 THR A C 1
ATOM 746 O O . THR A 1 94 ? -10.423 -8.444 28.983 1.00 92.88 94 THR A O 1
ATOM 749 N N . PHE A 1 95 ? -10.356 -6.761 27.500 1.00 93.81 95 PHE A N 1
ATOM 750 C CA . PHE A 1 95 ? -10.921 -7.533 26.391 1.00 93.81 95 PHE A CA 1
ATOM 751 C C . PHE A 1 95 ? -10.129 -8.818 26.087 1.00 93.81 95 PHE A C 1
ATOM 753 O O . PHE A 1 95 ? -10.709 -9.888 25.906 1.00 93.81 95 PHE A O 1
ATOM 760 N N . LEU A 1 96 ? -8.797 -8.737 26.077 1.00 95.00 96 LEU A N 1
ATOM 761 C CA . LEU A 1 96 ? -7.938 -9.885 25.783 1.00 95.00 96 LEU A CA 1
ATOM 762 C C . LEU A 1 96 ? -7.772 -10.841 26.969 1.00 95.00 96 LEU A C 1
ATOM 764 O O . LEU A 1 96 ? -7.726 -12.047 26.759 1.00 95.00 96 LEU A O 1
ATOM 768 N N . HIS A 1 97 ? -7.673 -10.341 28.203 1.00 94.94 97 HIS A N 1
ATOM 769 C CA . HIS A 1 97 ? -7.425 -11.204 29.362 1.00 94.94 97 HIS A CA 1
ATOM 770 C C . HIS A 1 97 ? -8.694 -11.832 29.942 1.00 94.94 97 HIS A C 1
ATOM 772 O O . HIS A 1 97 ? -8.668 -13.008 30.290 1.00 94.94 97 HIS A O 1
ATOM 778 N N . GLU A 1 98 ? -9.788 -11.077 30.056 1.00 93.00 98 GLU A N 1
ATOM 779 C CA . GLU A 1 98 ? -11.029 -11.567 30.676 1.00 93.00 98 GLU A CA 1
ATOM 780 C C . GLU A 1 98 ? -11.935 -12.259 29.655 1.00 93.00 98 GLU A C 1
ATOM 782 O O . GLU A 1 98 ? -12.560 -13.270 29.968 1.00 93.00 98 GLU A O 1
ATOM 787 N N . TYR A 1 99 ? -11.961 -11.755 28.418 1.00 91.31 99 TYR A N 1
ATOM 788 C CA . TYR A 1 99 ? -12.855 -12.244 27.365 1.00 91.31 99 TYR A CA 1
ATOM 789 C C . TYR A 1 99 ? -12.127 -12.966 26.223 1.00 91.31 99 TYR A C 1
ATOM 791 O O . TYR A 1 99 ? -12.778 -13.391 25.274 1.00 91.31 99 TYR A O 1
ATOM 799 N N . GLN A 1 100 ? -10.797 -13.128 26.293 1.00 90.50 100 GLN A N 1
ATOM 800 C CA . GLN A 1 100 ? -9.975 -13.828 25.285 1.00 90.50 100 GLN A CA 1
ATOM 801 C C . GLN A 1 100 ? -10.146 -13.300 23.851 1.00 90.50 100 GLN A C 1
ATOM 803 O O . GLN A 1 100 ? -9.909 -14.015 22.880 1.00 90.50 100 GLN A O 1
ATOM 808 N N . GLY A 1 101 ? -10.562 -12.040 23.705 1.00 87.31 101 GLY A N 1
ATOM 809 C CA . GLY A 1 101 ? -10.867 -11.456 22.404 1.00 87.31 101 GLY A CA 1
ATOM 810 C C . GLY A 1 101 ? -12.225 -11.855 21.807 1.00 87.31 101 GLY A C 1
ATOM 811 O O . GLY A 1 101 ? -12.482 -11.535 20.647 1.00 87.31 101 GLY A O 1
ATOM 812 N N . ASP A 1 102 ? -13.112 -12.520 22.557 1.00 91.25 102 ASP A N 1
ATOM 813 C CA . ASP A 1 102 ? -14.480 -12.809 22.115 1.00 91.25 102 ASP A CA 1
ATOM 814 C C . ASP A 1 102 ? -15.407 -11.606 22.360 1.00 91.25 102 ASP A C 1
ATOM 816 O O . ASP A 1 102 ? -15.773 -11.270 23.491 1.00 91.25 102 ASP A O 1
ATOM 820 N N . VAL A 1 103 ? -15.842 -10.982 21.261 1.00 88.88 103 VAL A N 1
ATOM 821 C CA . VAL A 1 103 ? -16.800 -9.867 21.256 1.00 88.88 103 VAL A CA 1
ATOM 822 C C . VAL A 1 103 ? -18.116 -10.262 21.927 1.00 88.88 103 VAL A C 1
ATOM 824 O O . VAL A 1 103 ? -18.667 -9.481 22.695 1.00 88.88 103 VAL A O 1
ATOM 827 N N . SER A 1 104 ? -18.623 -11.472 21.691 1.00 88.44 104 SER A N 1
ATOM 828 C CA . SER A 1 104 ? -19.922 -11.900 22.219 1.00 88.44 104 SER A CA 1
ATOM 829 C C . SER A 1 104 ? -19.879 -12.077 23.735 1.00 88.44 104 SER A C 1
ATOM 831 O O . SER A 1 104 ? -20.810 -11.673 24.436 1.00 88.44 104 SER A O 1
ATOM 833 N N . ALA A 1 105 ? -18.792 -12.655 24.255 1.00 87.00 105 ALA A N 1
ATOM 834 C CA . ALA A 1 105 ? -18.562 -12.769 25.692 1.00 87.00 105 ALA A CA 1
ATOM 835 C C . ALA A 1 105 ? -18.410 -11.390 26.347 1.00 87.00 105 ALA A C 1
ATOM 837 O O . ALA A 1 105 ? -19.053 -11.131 27.365 1.00 87.00 105 ALA A O 1
ATOM 838 N N . ALA A 1 106 ? -17.647 -10.489 25.720 1.00 88.25 106 ALA A N 1
ATOM 839 C CA . ALA A 1 106 ? -17.460 -9.124 26.202 1.00 88.25 106 ALA A CA 1
ATOM 840 C C . ALA A 1 106 ? -18.777 -8.335 26.252 1.00 88.25 106 ALA A C 1
ATOM 842 O O . ALA A 1 106 ? -19.043 -7.646 27.237 1.00 88.25 106 ALA A O 1
ATOM 843 N N . VAL A 1 107 ? -19.642 -8.467 25.240 1.00 88.81 107 VAL A N 1
ATOM 844 C CA . VAL A 1 107 ? -20.971 -7.829 25.219 1.00 88.81 107 VAL A CA 1
ATOM 845 C C . VAL A 1 107 ? -21.845 -8.338 26.362 1.00 88.81 107 VAL A C 1
ATOM 847 O O . VAL A 1 107 ? -22.422 -7.526 27.086 1.00 88.81 107 VAL A O 1
ATOM 850 N N . ARG A 1 108 ? -21.934 -9.663 26.544 1.00 86.38 108 ARG A N 1
ATOM 851 C CA . ARG A 1 108 ? -22.757 -10.274 27.601 1.00 86.38 108 ARG A CA 1
ATOM 852 C C . ARG A 1 108 ? -22.282 -9.867 28.995 1.00 86.38 108 ARG A C 1
ATOM 854 O O . ARG A 1 108 ? -23.102 -9.437 29.801 1.00 86.38 108 ARG A O 1
ATOM 861 N N . GLY A 1 109 ? -20.971 -9.938 29.241 1.00 83.81 109 GLY A N 1
ATOM 862 C CA . GLY A 1 109 ? -20.370 -9.529 30.512 1.00 83.81 109 GLY A CA 1
ATOM 863 C C . GLY A 1 109 ? -20.550 -8.036 30.803 1.00 83.81 109 GLY A C 1
ATOM 864 O O . GLY A 1 109 ? -20.898 -7.668 31.921 1.00 83.81 109 GLY A O 1
ATOM 865 N N . SER A 1 110 ? -20.409 -7.172 29.790 1.00 82.00 110 SER A N 1
ATOM 866 C CA . SER A 1 110 ? -20.530 -5.714 29.970 1.00 82.00 110 SER A CA 1
ATOM 867 C C . SER A 1 110 ? -21.964 -5.239 30.185 1.00 82.00 110 SER A C 1
ATOM 869 O O . SER A 1 110 ? -22.187 -4.252 30.880 1.00 82.00 110 SER A O 1
ATOM 871 N N . LEU A 1 111 ? -22.940 -5.900 29.560 1.00 79.31 111 LEU A N 1
ATOM 872 C CA . LEU A 1 111 ? -24.350 -5.524 29.669 1.00 79.31 111 LEU A CA 1
ATOM 873 C C . LEU A 1 111 ? -25.069 -6.243 30.821 1.00 79.31 111 LEU A C 1
ATOM 875 O O . LEU A 1 111 ? -26.267 -6.027 30.980 1.00 79.31 111 LEU A O 1
ATOM 879 N N . GLN A 1 112 ? -24.363 -7.082 31.597 1.00 69.69 112 GLN A N 1
ATOM 880 C CA . GLN A 1 112 ? -24.946 -7.946 32.638 1.00 69.69 112 GLN A CA 1
ATOM 881 C C . GLN A 1 112 ? -26.187 -8.693 32.124 1.00 69.69 112 GLN A C 1
ATOM 883 O O . GLN A 1 112 ? -27.200 -8.814 32.807 1.00 69.69 112 GLN A O 1
ATOM 888 N N . ILE A 1 113 ? -26.133 -9.135 30.865 1.00 60.94 113 ILE A N 1
ATOM 889 C CA . ILE A 1 113 ? -27.235 -9.870 30.256 1.00 60.94 113 ILE A CA 1
ATOM 890 C C . ILE A 1 113 ? -27.126 -11.294 30.778 1.00 60.94 113 ILE A C 1
ATOM 892 O O . ILE A 1 113 ? -26.278 -12.060 30.313 1.00 60.94 113 ILE A O 1
ATOM 896 N N . ASP A 1 114 ? -27.981 -11.631 31.743 1.00 52.47 114 ASP A N 1
ATOM 897 C CA . ASP A 1 114 ? -28.187 -13.010 32.167 1.00 52.47 114 ASP A CA 1
ATOM 898 C C . ASP A 1 114 ? -28.480 -13.874 30.935 1.00 52.47 114 ASP A C 1
ATOM 900 O O . ASP A 1 114 ? -29.199 -13.467 30.013 1.00 52.47 114 ASP A O 1
ATOM 904 N N . SER A 1 115 ? -27.911 -15.079 30.910 1.00 54.81 115 SER A N 1
ATOM 905 C CA . SER A 1 115 ? -28.004 -16.045 29.807 1.00 54.81 115 SER A CA 1
ATOM 906 C C . SER A 1 115 ? -29.440 -16.367 29.354 1.00 54.81 115 SER A C 1
ATOM 908 O O . SER A 1 115 ? -29.629 -16.846 28.237 1.00 54.81 115 SER A O 1
ATOM 910 N N . ASP A 1 116 ? -30.441 -16.031 30.170 1.00 50.72 116 ASP A N 1
ATOM 911 C CA . ASP A 1 116 ? -31.873 -16.195 29.898 1.00 50.72 116 ASP A CA 1
ATOM 912 C C . ASP A 1 116 ? -32.476 -15.115 28.976 1.00 50.72 116 ASP A C 1
ATOM 914 O O . ASP A 1 116 ? -33.615 -15.238 28.539 1.00 50.72 116 ASP A O 1
ATOM 918 N N . SER A 1 117 ? -31.733 -14.056 28.633 1.00 51.06 117 SER A N 1
ATOM 919 C CA . SER A 1 117 ? -32.202 -12.966 27.751 1.00 51.06 117 SER A CA 1
ATOM 920 C C . SER A 1 117 ? -31.695 -13.068 26.303 1.00 51.06 117 SER A C 1
ATOM 922 O O . SER A 1 117 ? -31.674 -12.070 25.574 1.00 51.06 117 SER A O 1
ATOM 924 N N . SER A 1 118 ? -31.296 -14.264 25.863 1.00 51.66 118 SER A N 1
ATOM 925 C CA . SER A 1 118 ? -30.853 -14.543 24.486 1.00 51.66 118 SER A CA 1
ATOM 926 C C . SER A 1 118 ? -31.894 -14.155 23.419 1.00 51.66 118 SER A C 1
ATOM 928 O O . SER A 1 118 ? -31.513 -13.711 22.335 1.00 51.66 118 SER A O 1
ATOM 930 N N . ASP A 1 119 ? -33.186 -14.159 23.761 1.00 51.91 119 ASP A N 1
ATOM 931 C CA . ASP A 1 119 ? -34.278 -13.724 22.877 1.00 51.91 119 ASP A CA 1
ATOM 932 C C . ASP A 1 119 ? -34.307 -12.207 22.604 1.00 51.91 119 ASP A C 1
ATOM 934 O O . ASP A 1 119 ? -34.860 -11.764 21.597 1.00 51.91 119 ASP A O 1
ATOM 938 N N . LYS A 1 120 ? -33.683 -11.373 23.450 1.00 51.31 120 LYS A N 1
ATOM 939 C CA . LYS A 1 120 ? -33.670 -9.907 23.257 1.00 51.31 120 LYS A CA 1
ATOM 940 C C . LYS A 1 120 ? -32.527 -9.416 22.368 1.00 51.31 120 LYS A C 1
ATOM 942 O O . LYS A 1 120 ? -32.652 -8.341 21.780 1.00 51.31 120 LYS A O 1
ATOM 947 N N . LEU A 1 121 ? -31.452 -10.190 22.206 1.00 50.19 121 LEU A N 1
ATOM 948 C CA . LEU A 1 121 ? -30.330 -9.841 21.319 1.00 50.19 121 LEU A CA 1
ATOM 949 C C . LEU A 1 121 ? -30.673 -9.997 19.827 1.00 50.19 121 LEU A C 1
ATOM 951 O O . LEU A 1 121 ? -30.077 -9.315 18.999 1.00 50.19 121 LEU A O 1
ATOM 955 N N . LEU A 1 122 ? -31.696 -10.794 19.497 1.00 52.19 122 LEU A N 1
ATOM 956 C CA . LEU A 1 122 ? -32.299 -10.867 18.158 1.00 52.19 122 LEU A CA 1
ATOM 957 C C . LEU A 1 122 ? -33.245 -9.686 17.848 1.00 52.19 122 LEU A C 1
ATOM 959 O O . LEU A 1 122 ? -33.738 -9.581 16.729 1.00 52.19 122 LEU A O 1
ATOM 963 N N . SER A 1 123 ? -33.500 -8.790 18.815 1.00 50.25 123 SER A N 1
ATOM 964 C CA . SER A 1 123 ? -34.351 -7.599 18.630 1.00 50.25 123 SER A CA 1
ATOM 965 C C . SER A 1 123 ? -33.575 -6.306 18.355 1.00 50.25 123 SER A C 1
ATOM 967 O O . SER A 1 123 ? -34.182 -5.253 18.148 1.00 50.25 123 SER A O 1
ATOM 969 N N . LEU A 1 124 ? -32.238 -6.359 18.329 1.00 53.44 124 LEU A N 1
ATOM 970 C CA . LEU A 1 124 ? -31.455 -5.229 17.837 1.00 53.44 124 LEU A CA 1
ATOM 971 C C . LEU A 1 124 ? -31.754 -5.066 16.341 1.00 53.44 124 LEU A C 1
ATOM 973 O O . LEU A 1 124 ? -31.684 -6.054 15.611 1.00 53.44 124 LEU A O 1
ATOM 977 N N . PRO A 1 125 ? -32.119 -3.859 15.870 1.00 47.34 125 PRO A N 1
ATOM 978 C CA . PRO A 1 125 ? -32.525 -3.669 14.488 1.00 47.34 125 PRO A CA 1
ATOM 979 C C . PRO A 1 125 ? -31.378 -4.087 13.569 1.00 47.34 125 PRO A C 1
ATOM 981 O O . PRO A 1 125 ? -30.331 -3.439 13.530 1.00 47.34 125 PRO A O 1
ATOM 984 N N . GLU A 1 126 ? -31.585 -5.188 12.842 1.00 59.06 126 GLU A N 1
ATOM 985 C CA . GLU A 1 126 ? -30.731 -5.592 11.737 1.00 59.06 126 GLU A CA 1
ATOM 986 C C . GLU A 1 126 ? -30.573 -4.391 10.808 1.00 59.06 126 GLU A C 1
ATOM 988 O O . GLU A 1 126 ? -31.526 -3.970 10.150 1.00 59.06 126 GLU A O 1
ATOM 993 N N . THR A 1 127 ? -29.347 -3.880 10.727 1.00 52.91 127 THR A N 1
ATOM 994 C CA . THR A 1 127 ? -28.879 -2.869 9.772 1.00 52.91 127 THR A CA 1
ATOM 995 C C . THR A 1 127 ? -29.487 -1.460 9.915 1.00 52.91 127 THR A C 1
ATOM 997 O O . THR A 1 127 ? -30.705 -1.283 9.973 1.00 52.91 127 THR A O 1
ATOM 1000 N N . PRO A 1 128 ? -28.672 -0.388 9.873 1.00 51.44 128 PRO A N 1
ATOM 1001 C CA . PRO A 1 128 ? -29.212 0.935 9.596 1.00 51.44 128 PRO A CA 1
ATOM 1002 C C . PRO A 1 128 ? -29.894 0.932 8.215 1.00 51.44 128 PRO A C 1
ATOM 1004 O O . PRO A 1 128 ? -29.315 0.504 7.214 1.00 51.44 128 PRO A O 1
ATOM 1007 N N . LEU A 1 129 ? -31.122 1.462 8.161 1.00 49.44 129 LEU A N 1
ATOM 1008 C CA . LEU A 1 129 ? -32.008 1.591 6.985 1.00 49.44 129 LEU A CA 1
ATOM 1009 C C . LEU A 1 129 ? -31.372 2.241 5.734 1.00 49.44 129 LEU A C 1
ATOM 1011 O O . LEU A 1 129 ? -31.977 2.228 4.662 1.00 49.44 129 LEU A O 1
ATOM 1015 N N . ALA A 1 130 ? -30.151 2.769 5.830 1.00 52.94 130 ALA A N 1
ATOM 1016 C CA . ALA A 1 130 ? -29.419 3.371 4.721 1.00 52.94 130 ALA A CA 1
ATOM 1017 C C . ALA A 1 130 ? -28.988 2.364 3.628 1.00 52.94 130 ALA A C 1
ATOM 1019 O O . ALA A 1 130 ? -28.710 2.781 2.507 1.00 52.94 130 ALA A O 1
ATOM 1020 N N . ILE A 1 131 ? -28.991 1.048 3.897 1.00 49.66 131 ILE A N 1
ATOM 1021 C CA . ILE A 1 131 ? -28.603 -0.007 2.931 1.00 49.66 131 ILE A CA 1
ATOM 1022 C C . ILE A 1 131 ? -29.820 -0.849 2.481 1.00 49.66 131 ILE A C 1
ATOM 1024 O O . ILE A 1 131 ? -29.722 -2.044 2.224 1.00 49.66 131 ILE A O 1
ATOM 1028 N N . ARG A 1 132 ? -31.021 -0.258 2.377 1.00 47.59 132 ARG A N 1
ATOM 1029 C CA . ARG A 1 132 ? -32.188 -0.917 1.735 1.00 47.59 132 ARG A CA 1
ATOM 1030 C C . ARG A 1 132 ? -32.643 -0.276 0.425 1.00 47.59 132 ARG A C 1
ATOM 1032 O O . ARG A 1 132 ? -33.561 -0.781 -0.221 1.00 47.59 132 ARG A O 1
ATOM 1039 N N . VAL A 1 133 ? -31.953 0.755 -0.053 1.00 48.62 133 VAL A N 1
ATOM 1040 C CA . VAL A 1 133 ? -32.224 1.356 -1.365 1.00 48.62 133 VAL A CA 1
ATOM 1041 C C . VAL A 1 133 ? -31.258 0.778 -2.399 1.00 48.62 133 VAL A C 1
ATOM 1043 O O . VAL A 1 133 ? -30.260 1.416 -2.704 1.00 48.62 133 VAL A O 1
ATOM 1046 N N . ARG A 1 134 ? -31.523 -0.446 -2.897 1.00 51.75 134 ARG A N 1
ATOM 1047 C CA . ARG A 1 134 ? -31.068 -0.952 -4.227 1.00 51.75 134 ARG A CA 1
ATOM 1048 C C . ARG A 1 134 ? -31.438 -2.406 -4.575 1.00 51.75 134 ARG A C 1
ATOM 1050 O O . ARG A 1 134 ? -30.922 -2.929 -5.553 1.00 51.75 134 ARG A O 1
ATOM 1057 N N . ARG A 1 135 ? -32.359 -3.075 -3.862 1.00 49.44 135 ARG A N 1
ATOM 1058 C CA . ARG A 1 135 ? -32.772 -4.461 -4.203 1.00 49.44 135 ARG A CA 1
ATOM 1059 C C . ARG A 1 135 ? -34.213 -4.629 -4.701 1.00 49.44 135 ARG A C 1
ATOM 1061 O O . ARG A 1 135 ? -34.737 -5.733 -4.665 1.00 49.44 135 ARG A O 1
ATOM 1068 N N . ARG A 1 136 ? -34.864 -3.563 -5.186 1.00 48.12 136 ARG A N 1
ATOM 1069 C CA . ARG A 1 136 ? -36.225 -3.633 -5.769 1.00 48.12 136 ARG A CA 1
ATOM 1070 C C . ARG A 1 136 ? -36.320 -3.375 -7.278 1.00 48.12 136 ARG A C 1
ATOM 1072 O O . ARG A 1 136 ? -37.423 -3.232 -7.784 1.00 48.12 136 ARG A O 1
ATOM 1079 N N . LEU A 1 137 ? -35.207 -3.366 -8.015 1.00 51.56 137 LEU A N 1
ATOM 1080 C CA . LEU A 1 137 ? -35.232 -3.174 -9.478 1.00 51.56 137 LEU A CA 1
ATOM 1081 C C . LEU A 1 137 ? -34.858 -4.415 -10.306 1.00 51.56 137 LEU A C 1
ATOM 1083 O O . LEU A 1 137 ? -34.775 -4.313 -11.520 1.00 51.56 137 LEU A O 1
ATOM 1087 N N . ALA A 1 138 ? -34.684 -5.590 -9.690 1.00 53.59 138 ALA A N 1
ATOM 1088 C CA . ALA A 1 138 ? -34.307 -6.815 -10.412 1.00 53.59 138 ALA A CA 1
ATOM 1089 C C . ALA A 1 138 ? -35.411 -7.894 -10.480 1.00 53.59 138 ALA A C 1
ATOM 1091 O O . ALA A 1 138 ? -35.128 -9.017 -10.872 1.00 53.59 138 ALA A O 1
ATOM 1092 N N . GLN A 1 139 ? -36.657 -7.585 -10.099 1.00 52.12 139 GLN A N 1
ATOM 1093 C CA . GLN A 1 139 ? -37.793 -8.525 -10.198 1.00 52.12 139 GLN A CA 1
ATOM 1094 C C . GLN A 1 139 ? -39.031 -7.911 -10.870 1.00 52.12 139 GLN A C 1
ATOM 1096 O O . GLN A 1 139 ? -40.163 -8.258 -10.553 1.00 52.12 139 GLN A O 1
ATOM 1101 N N . SER A 1 140 ? -38.827 -6.985 -11.805 1.00 50.16 140 SER A N 1
ATOM 1102 C CA . SER A 1 140 ? -39.885 -6.579 -12.733 1.00 50.16 140 SER A CA 1
ATOM 1103 C C . SER A 1 140 ? -39.308 -6.490 -14.137 1.00 50.16 140 SER A C 1
ATOM 1105 O O . SER A 1 140 ? -38.802 -5.443 -14.548 1.00 50.16 140 SER A O 1
ATOM 1107 N N . LYS A 1 141 ? -39.296 -7.642 -14.808 1.00 42.59 141 LYS A N 1
ATOM 1108 C CA . LYS A 1 141 ? -39.694 -7.865 -16.203 1.00 42.59 141 LYS A CA 1
ATOM 1109 C C . LYS A 1 141 ? -39.597 -9.350 -16.517 1.00 42.59 141 LYS A C 1
ATOM 1111 O O . LYS A 1 141 ? -38.576 -9.953 -16.124 1.00 42.59 141 LYS A O 1
#

pLDDT: mean 76.28, std 20.36, range [39.91, 98.56]

Radius of gyration: 43.03 Å; chains: 1; bounding box: 83×80×99 Å

Sequence (141 aa):
MSTLNSTHRTTPKRGYTSPKNLSAKTARSINRDASRQLAEEQRQAMLENFDMEVEDKIRSMRAQLVADKRDLILKADCEIAQLPKCVREMPLKTFLHEYQGDVSAAVRGSLQIDSDSSDKLLSLPETPLAIRVRRRLAQSK